Protein AF-A0A6A4B8P1-F1 (afdb_monomer_lite)

Sequence (65 aa):
MPVYQAVLAARYPRAAEEPVAAGRQSDRVARISWARVSKEVSTYLLLVLRGLEFLVEEEIRSKLQ

Secondary structure (DSSP, 8-state):
--HHHHHHHHH-TTTT---TTSHHHHHHHHHHHHHHHHHHHHHHHHHHHHHHHHHHHHHHHHHH-

Organism: NCBI:txid53985

Foldseek 3Di:
DPDVPVVVCVVCVPPPDDPPPPVVVVVVVVVVVVVVVVVVVVVVVVVVVVVVVVVVVVVVVVVVD

Radius of gyration: 27.8 Å; chains: 1; bounding box: 61×33×61 Å

Structure (mmCIF, N/CA/C/O backbone):
data_AF-A0A6A4B8P1-F1
#
_entry.id   AF-A0A6A4B8P1-F1
#
loop_
_atom_site.group_PDB
_atom_site.id
_atom_site.type_symbol
_atom_site.label_atom_id
_atom_site.label_alt_id
_atom_site.label_comp_id
_atom_site.label_asym_id
_atom_site.label_entity_id
_atom_site.label_seq_id
_atom_site.pdbx_PDB_ins_code
_atom_site.Cartn_x
_atom_site.Cartn_y
_atom_site.Cartn_z
_atom_site.occupancy
_atom_site.B_iso_or_equiv
_atom_site.auth_seq_id
_atom_site.auth_comp_id
_atom_site.auth_asym_id
_atom_site.auth_atom_id
_atom_site.pdbx_PDB_model_num
ATOM 1 N N . MET A 1 1 ? 43.759 -27.243 -25.104 1.00 56.94 1 MET A N 1
ATOM 2 C CA . MET A 1 1 ? 42.792 -26.204 -25.528 1.00 56.94 1 MET A CA 1
ATOM 3 C C . MET A 1 1 ? 43.015 -25.933 -27.005 1.00 56.94 1 MET A C 1
ATOM 5 O O . MET A 1 1 ? 44.103 -25.451 -27.288 1.00 56.94 1 MET A O 1
ATOM 9 N N . PRO A 1 2 ? 42.149 -26.379 -27.947 1.00 55.31 2 PRO A N 1
ATOM 10 C CA . PRO A 1 2 ? 41.732 -25.382 -28.958 1.00 55.31 2 PRO A CA 1
ATOM 11 C C . PRO A 1 2 ? 40.432 -25.613 -29.766 1.00 55.31 2 PRO A C 1
ATOM 13 O O . PRO A 1 2 ? 40.066 -24.723 -30.525 1.00 55.31 2 PRO A O 1
ATOM 16 N N . VAL A 1 3 ? 39.727 -26.750 -29.698 1.00 59.03 3 VAL A N 1
ATOM 17 C CA . VAL A 1 3 ? 38.675 -27.013 -30.715 1.00 59.03 3 VAL A CA 1
ATOM 18 C C . VAL A 1 3 ? 37.470 -26.082 -30.540 1.00 59.03 3 VAL A C 1
ATOM 20 O O . VAL A 1 3 ? 36.955 -25.534 -31.511 1.00 59.03 3 VAL A O 1
ATOM 23 N N . TYR A 1 4 ? 37.073 -25.821 -29.294 1.00 59.94 4 TYR A N 1
ATOM 24 C CA . TYR A 1 4 ? 35.933 -24.953 -29.000 1.00 59.94 4 TYR A CA 1
ATOM 25 C C . TYR A 1 4 ? 36.168 -23.494 -29.431 1.00 59.94 4 TYR A C 1
ATOM 27 O O . TYR A 1 4 ? 35.271 -22.853 -29.974 1.00 59.94 4 TYR A O 1
ATOM 35 N N . GLN A 1 5 ? 37.392 -22.982 -29.262 1.00 60.81 5 GLN A N 1
ATOM 36 C CA . GLN A 1 5 ? 37.746 -21.614 -29.658 1.00 60.81 5 GLN A CA 1
ATOM 37 C C . GLN A 1 5 ? 37.773 -21.432 -31.179 1.00 60.81 5 GLN A C 1
ATOM 39 O O . GLN A 1 5 ? 37.278 -20.423 -31.675 1.00 60.81 5 GLN A O 1
ATOM 44 N N . ALA A 1 6 ? 38.281 -22.418 -31.924 1.00 64.62 6 ALA A N 1
ATOM 45 C CA . ALA A 1 6 ? 38.307 -22.357 -33.385 1.00 64.62 6 ALA A CA 1
ATOM 46 C C . ALA A 1 6 ? 36.892 -22.395 -33.990 1.00 64.62 6 ALA A C 1
ATOM 48 O O . ALA A 1 6 ? 36.592 -21.647 -34.921 1.00 64.62 6 ALA A O 1
ATOM 49 N N . VAL A 1 7 ? 35.997 -23.210 -33.419 1.00 65.25 7 VAL A N 1
ATOM 50 C CA . VAL A 1 7 ? 34.593 -23.294 -33.855 1.00 65.25 7 VAL A CA 1
ATOM 51 C C . VAL A 1 7 ? 33.843 -21.990 -33.575 1.00 65.25 7 VAL A C 1
ATOM 53 O O . VAL A 1 7 ? 33.063 -21.538 -34.412 1.00 65.25 7 VAL A O 1
ATOM 56 N N . LEU A 1 8 ? 34.100 -21.348 -32.432 1.00 59.69 8 LEU A N 1
ATOM 57 C CA . LEU A 1 8 ? 33.495 -20.056 -32.105 1.00 59.69 8 LEU A CA 1
ATOM 58 C C . LEU A 1 8 ? 33.981 -18.930 -33.027 1.00 59.69 8 LEU A C 1
ATOM 60 O O . LEU A 1 8 ? 33.160 -18.151 -33.507 1.00 59.69 8 LEU A O 1
ATOM 64 N N . ALA A 1 9 ? 35.281 -18.882 -33.329 1.00 64.50 9 ALA A N 1
ATOM 65 C CA . ALA A 1 9 ? 35.857 -17.876 -34.222 1.00 64.50 9 ALA A CA 1
ATOM 66 C C . ALA A 1 9 ? 35.356 -18.019 -35.671 1.00 64.50 9 ALA A C 1
ATOM 68 O O . ALA A 1 9 ? 35.065 -17.021 -36.325 1.00 64.50 9 ALA A O 1
ATOM 69 N N . ALA A 1 10 ? 35.187 -19.255 -36.156 1.00 65.69 10 ALA A N 1
ATOM 70 C CA . ALA A 1 10 ? 34.659 -19.521 -37.495 1.00 65.69 10 ALA A CA 1
ATOM 71 C C . ALA A 1 10 ? 33.160 -19.195 -37.624 1.00 65.69 10 ALA A C 1
ATOM 73 O O . ALA A 1 10 ? 32.697 -18.810 -38.696 1.00 65.69 10 ALA A O 1
ATOM 74 N N . ARG A 1 11 ? 32.391 -19.346 -36.537 1.00 65.12 11 ARG A N 1
ATOM 75 C CA . ARG A 1 11 ? 30.934 -19.145 -36.542 1.00 65.12 11 ARG A CA 1
ATOM 76 C C . ARG A 1 11 ? 30.514 -17.691 -36.308 1.00 65.12 11 ARG A C 1
ATOM 78 O O . ARG A 1 11 ? 29.417 -17.317 -36.713 1.00 65.12 11 ARG A O 1
ATOM 85 N N . TYR A 1 12 ? 31.376 -16.871 -35.704 1.00 60.47 12 TYR A N 1
ATOM 86 C CA . TYR A 1 12 ? 31.086 -15.471 -35.376 1.00 60.47 12 TYR A CA 1
ATOM 87 C C . TYR A 1 12 ? 32.268 -14.539 -35.708 1.00 60.47 12 TYR A C 1
ATOM 89 O O . TYR A 1 12 ? 32.890 -13.983 -34.802 1.00 60.47 12 TYR A O 1
ATOM 97 N N . PRO A 1 13 ? 32.568 -14.287 -36.998 1.00 54.25 13 PRO A N 1
ATOM 98 C CA . PRO A 1 13 ? 33.715 -13.463 -37.402 1.00 54.25 13 PRO A CA 1
ATOM 99 C C . PRO A 1 13 ? 33.592 -11.975 -37.021 1.00 54.25 13 PRO A C 1
ATOM 101 O O . PRO A 1 13 ? 34.558 -11.231 -37.135 1.00 54.25 13 PRO A O 1
ATOM 104 N N . ARG A 1 14 ? 32.417 -11.525 -36.557 1.00 55.25 14 ARG A N 1
ATOM 105 C CA . ARG A 1 14 ? 32.152 -10.138 -36.130 1.00 55.25 14 ARG A CA 1
ATOM 106 C C . ARG A 1 14 ? 32.140 -9.913 -34.618 1.00 55.25 14 ARG A C 1
ATOM 108 O O . ARG A 1 14 ? 31.830 -8.813 -34.181 1.00 55.25 14 ARG A O 1
ATOM 115 N N . ALA A 1 15 ? 32.501 -10.909 -33.812 1.00 49.62 15 ALA A N 1
ATOM 116 C CA . ALA A 1 15 ? 32.610 -10.720 -32.363 1.00 49.62 15 ALA A CA 1
ATOM 117 C C . ALA A 1 15 ? 33.868 -9.927 -31.933 1.00 49.62 15 ALA A C 1
ATOM 119 O O . ALA A 1 15 ? 34.075 -9.727 -30.743 1.00 49.62 15 ALA A O 1
ATOM 120 N N . ALA A 1 16 ? 34.708 -9.488 -32.880 1.00 51.69 16 ALA A N 1
ATOM 121 C CA . ALA A 1 16 ? 35.916 -8.701 -32.615 1.00 51.69 16 ALA A CA 1
ATOM 122 C C . ALA A 1 16 ? 35.708 -7.174 -32.692 1.00 51.69 16 ALA A C 1
ATOM 124 O O . ALA A 1 16 ? 36.658 -6.425 -32.488 1.00 51.69 16 ALA A O 1
ATOM 125 N N . GLU A 1 17 ? 34.488 -6.701 -32.950 1.00 51.94 17 GLU A N 1
ATOM 126 C CA . GLU A 1 17 ? 34.146 -5.279 -32.853 1.00 51.94 17 GLU A CA 1
ATOM 127 C C . GLU A 1 17 ? 33.013 -5.111 -31.839 1.00 51.94 17 GLU A C 1
ATOM 129 O O . GLU A 1 17 ? 31.828 -5.127 -32.172 1.00 51.94 17 GLU A O 1
ATOM 134 N N . GLU A 1 18 ? 33.377 -4.983 -30.564 1.00 54.62 18 GLU A N 1
ATOM 135 C CA . GLU A 1 18 ? 32.458 -4.473 -29.551 1.00 54.62 18 GLU A CA 1
ATOM 136 C C . GLU A 1 18 ? 32.132 -3.000 -29.846 1.00 54.62 18 GLU A C 1
ATOM 138 O O . GLU A 1 18 ? 33.042 -2.166 -29.879 1.00 54.62 18 GLU A O 1
ATOM 143 N N . PRO A 1 19 ? 30.853 -2.598 -29.945 1.00 49.41 19 PRO A N 1
ATOM 144 C CA . PRO A 1 19 ? 30.504 -1.213 -29.715 1.00 49.4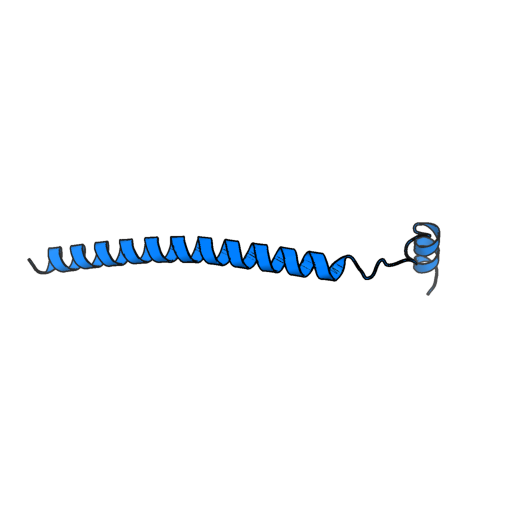1 19 PRO A CA 1
ATOM 145 C C . PRO A 1 19 ? 30.420 -1.000 -28.197 1.00 49.41 19 PRO A C 1
ATOM 147 O O . PRO A 1 19 ? 29.374 -1.203 -27.578 1.00 49.41 19 PRO A O 1
ATOM 150 N N . VAL A 1 20 ? 31.501 -0.505 -27.584 1.00 56.06 20 VAL A N 1
ATOM 151 C CA . VAL A 1 20 ? 31.586 -0.088 -26.158 1.00 56.06 20 VAL A CA 1
ATOM 152 C C . VAL A 1 20 ? 30.708 1.158 -25.850 1.00 56.06 20 VAL A C 1
ATOM 154 O O . VAL A 1 20 ? 30.908 1.897 -24.888 1.00 56.06 20 VAL A O 1
ATOM 157 N N . ALA A 1 21 ? 29.683 1.421 -26.663 1.00 54.16 21 ALA A N 1
ATOM 158 C CA . ALA A 1 21 ? 28.782 2.566 -26.548 1.00 54.16 21 ALA A CA 1
ATOM 159 C C . ALA A 1 21 ? 27.351 2.198 -26.102 1.00 54.16 21 ALA A C 1
ATOM 161 O O . ALA A 1 21 ? 26.627 3.077 -25.638 1.00 54.16 21 ALA A O 1
ATOM 162 N N . ALA A 1 22 ? 26.940 0.925 -26.172 1.00 53.59 22 ALA A N 1
ATOM 163 C CA . ALA A 1 22 ? 25.556 0.516 -25.887 1.00 53.59 22 ALA A CA 1
ATOM 164 C C . ALA A 1 22 ? 25.242 0.288 -24.388 1.00 53.59 22 ALA A C 1
ATOM 166 O O . ALA A 1 22 ? 24.088 0.406 -23.974 1.00 53.59 22 ALA A O 1
ATOM 167 N N . GLY A 1 23 ? 26.251 0.014 -23.550 1.00 54.12 23 GLY A N 1
ATOM 168 C CA . GLY A 1 23 ? 26.047 -0.295 -22.123 1.00 54.12 23 GLY A CA 1
ATOM 169 C C . GLY A 1 23 ? 25.573 0.900 -21.285 1.00 54.12 23 GLY A C 1
ATOM 170 O O . GLY A 1 23 ? 24.621 0.794 -20.517 1.00 54.12 23 GLY A O 1
ATOM 171 N N . ARG A 1 24 ? 26.157 2.089 -21.503 1.00 56.72 24 ARG A N 1
ATOM 172 C CA . ARG A 1 24 ? 25.870 3.287 -20.684 1.00 56.72 24 ARG A CA 1
ATOM 173 C C . ARG A 1 24 ? 24.455 3.843 -20.857 1.00 56.72 24 ARG A C 1
ATOM 175 O O . ARG A 1 24 ? 23.936 4.496 -19.952 1.00 56.72 24 ARG A O 1
ATOM 182 N N . GLN A 1 25 ? 23.832 3.616 -22.011 1.00 56.41 25 GLN A N 1
ATOM 183 C CA . GLN A 1 25 ? 22.472 4.081 -22.284 1.00 56.41 25 GLN A CA 1
ATOM 184 C C . GLN A 1 25 ? 21.425 3.150 -21.658 1.00 56.41 25 GLN A C 1
ATOM 186 O O . GLN A 1 25 ? 20.447 3.637 -21.090 1.00 56.41 25 GLN A O 1
ATOM 191 N N . SER A 1 26 ? 21.673 1.837 -21.682 1.00 57.50 26 SER A N 1
ATOM 192 C CA . SER A 1 26 ? 20.809 0.821 -21.069 1.00 57.50 26 SER A CA 1
ATOM 193 C C . SER A 1 26 ? 20.697 1.006 -19.550 1.00 57.50 26 SER A C 1
ATOM 195 O O . SER A 1 26 ? 19.592 1.065 -19.008 1.00 57.50 26 SER A O 1
ATOM 197 N N . ASP A 1 27 ? 21.825 1.249 -18.873 1.00 60.53 27 ASP A N 1
ATOM 198 C CA . ASP A 1 27 ? 21.859 1.465 -17.419 1.00 60.53 27 ASP A CA 1
ATOM 199 C C . ASP A 1 27 ? 21.070 2.708 -16.985 1.00 60.53 27 ASP A C 1
ATOM 201 O O . ASP A 1 27 ? 20.417 2.728 -15.937 1.00 60.53 27 ASP A O 1
ATOM 205 N N . ARG A 1 28 ? 21.095 3.770 -17.799 1.00 60.38 28 ARG A N 1
ATOM 206 C CA . ARG A 1 28 ? 20.368 5.011 -17.504 1.00 60.38 28 ARG A CA 1
ATOM 207 C C . ARG A 1 28 ? 18.863 4.830 -17.673 1.00 60.38 28 ARG A C 1
ATOM 209 O O . ARG A 1 28 ? 18.101 5.299 -16.829 1.00 60.38 28 ARG A O 1
ATOM 216 N N . VAL A 1 29 ? 18.443 4.142 -18.734 1.00 61.12 29 VAL A N 1
ATOM 217 C CA . VAL A 1 29 ? 17.030 3.844 -19.006 1.00 61.12 29 VAL A CA 1
ATOM 218 C C . VAL A 1 29 ? 16.462 2.925 -17.924 1.00 61.12 29 VAL A C 1
ATOM 220 O O . VAL A 1 29 ? 15.408 3.237 -17.370 1.00 61.12 29 VAL A O 1
ATOM 223 N N . ALA A 1 30 ? 17.199 1.878 -17.538 1.00 63.72 30 ALA A N 1
ATOM 224 C CA . ALA A 1 30 ? 16.817 0.984 -16.447 1.00 63.72 30 ALA A CA 1
ATOM 225 C C . ALA A 1 30 ? 16.676 1.732 -15.108 1.00 63.72 30 ALA A C 1
ATOM 227 O O . ALA A 1 30 ? 15.705 1.549 -14.377 1.00 63.72 30 ALA A O 1
ATOM 228 N N . ARG A 1 31 ? 17.601 2.643 -14.775 1.00 62.03 31 ARG A N 1
ATOM 229 C CA . ARG A 1 31 ? 17.493 3.452 -13.545 1.00 62.03 31 ARG A CA 1
ATOM 230 C C . ARG A 1 31 ? 16.258 4.355 -13.532 1.00 62.03 31 ARG A C 1
ATOM 232 O O . ARG A 1 31 ? 15.621 4.489 -12.489 1.00 62.03 31 ARG A O 1
ATOM 239 N N . ILE A 1 32 ? 15.910 4.964 -14.667 1.00 68.19 32 ILE A N 1
ATOM 240 C CA . ILE A 1 32 ? 14.718 5.819 -14.783 1.00 68.19 32 ILE A CA 1
ATOM 241 C C . ILE A 1 32 ? 13.440 4.981 -14.650 1.00 68.19 32 ILE A C 1
ATOM 243 O O . ILE A 1 32 ? 12.515 5.396 -13.949 1.00 68.19 32 ILE A O 1
ATOM 247 N N . SER A 1 33 ? 13.395 3.790 -15.258 1.00 75.56 33 SER A N 1
ATOM 248 C CA . SER A 1 33 ? 12.235 2.902 -15.137 1.00 75.56 33 SER A CA 1
ATOM 249 C C . SER A 1 33 ? 12.023 2.439 -13.695 1.00 75.56 33 SER A C 1
ATOM 251 O O . SER A 1 33 ? 10.902 2.509 -13.200 1.00 75.56 33 SER A O 1
ATOM 253 N N . TRP A 1 34 ? 13.087 2.064 -12.977 1.00 66.31 34 TRP A N 1
ATOM 254 C CA . TRP A 1 34 ? 12.985 1.655 -11.571 1.00 66.31 34 TRP A CA 1
ATOM 255 C C . TRP A 1 34 ? 12.584 2.799 -10.637 1.00 66.31 34 TRP A C 1
ATOM 257 O O . TRP A 1 34 ? 11.793 2.584 -9.723 1.00 66.31 34 TRP A O 1
ATOM 267 N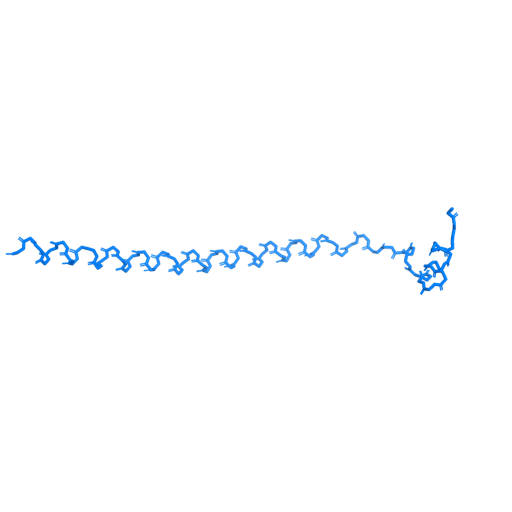 N . ALA A 1 35 ? 13.066 4.022 -10.878 1.00 72.88 35 ALA A N 1
ATOM 268 C CA . ALA A 1 35 ? 12.662 5.190 -10.094 1.00 72.88 35 ALA A CA 1
ATOM 269 C C . ALA A 1 35 ? 11.162 5.492 -10.247 1.00 72.88 35 ALA A C 1
ATOM 271 O O . ALA A 1 35 ? 10.487 5.814 -9.269 1.00 72.88 35 ALA A O 1
ATOM 272 N N . ARG A 1 36 ? 10.623 5.346 -11.464 1.00 77.31 36 ARG A N 1
ATOM 273 C CA . ARG A 1 36 ? 9.193 5.528 -11.733 1.00 77.31 36 ARG A CA 1
ATOM 274 C C . ARG A 1 36 ? 8.345 4.437 -11.078 1.00 77.31 36 ARG A C 1
ATOM 276 O O . ARG A 1 36 ? 7.400 4.769 -10.370 1.00 77.31 36 ARG A O 1
ATOM 283 N N . VAL A 1 37 ? 8.723 3.170 -11.247 1.00 76.62 37 VAL A N 1
ATOM 284 C CA . VAL A 1 37 ? 8.039 2.030 -10.611 1.00 76.62 37 VAL A CA 1
ATOM 285 C C . VAL A 1 37 ? 8.075 2.161 -9.086 1.00 76.62 37 VAL A C 1
ATOM 287 O O . VAL A 1 37 ? 7.048 2.011 -8.436 1.00 76.62 37 VAL A O 1
ATOM 290 N N . SER A 1 38 ? 9.221 2.533 -8.511 1.00 80.06 38 SER A N 1
ATOM 291 C CA . SER A 1 38 ? 9.365 2.771 -7.069 1.00 80.06 38 SER A CA 1
ATOM 292 C C . SER A 1 38 ? 8.437 3.881 -6.570 1.00 80.06 38 SER A C 1
ATOM 294 O O . SER A 1 38 ? 7.785 3.723 -5.539 1.00 80.06 38 SER A O 1
ATOM 296 N N . LYS A 1 39 ? 8.305 4.982 -7.322 1.00 85.81 39 LYS A N 1
ATOM 297 C CA . LYS A 1 39 ? 7.398 6.085 -6.978 1.00 85.81 39 LYS A CA 1
ATOM 298 C C . LYS A 1 39 ? 5.929 5.666 -7.032 1.00 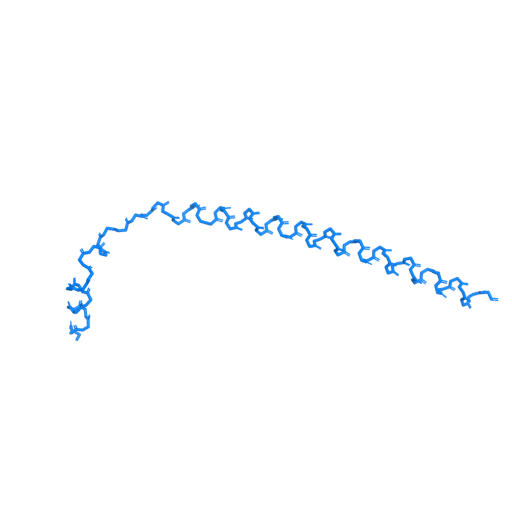85.81 39 LYS A C 1
ATOM 300 O O . LYS A 1 39 ? 5.167 6.011 -6.129 1.00 85.81 39 LYS A O 1
ATOM 305 N N . GLU A 1 40 ? 5.530 4.938 -8.070 1.00 83.62 40 GLU A N 1
ATOM 306 C CA . GLU A 1 40 ? 4.156 4.452 -8.224 1.00 83.62 40 GLU A CA 1
ATOM 307 C C . GLU A 1 40 ? 3.813 3.457 -7.102 1.00 83.62 40 GLU A C 1
ATOM 309 O O . GLU A 1 40 ? 2.846 3.673 -6.374 1.00 83.62 40 GLU A O 1
ATOM 314 N N . VAL A 1 41 ? 4.667 2.455 -6.855 1.00 85.19 41 VAL A N 1
ATOM 315 C CA . VAL A 1 41 ? 4.499 1.475 -5.763 1.00 85.19 41 VAL A CA 1
ATOM 316 C C . VAL A 1 41 ? 4.455 2.155 -4.393 1.00 85.19 41 VAL A C 1
ATOM 318 O O . VAL A 1 41 ? 3.584 1.841 -3.584 1.00 85.19 41 VAL A O 1
ATOM 321 N N . SER A 1 42 ? 5.337 3.128 -4.145 1.00 87.00 42 SER A N 1
ATOM 322 C CA . SER A 1 42 ? 5.352 3.890 -2.888 1.00 87.00 42 SER A CA 1
ATOM 323 C C . SER A 1 42 ? 4.059 4.685 -2.691 1.00 87.00 42 SER A C 1
ATOM 325 O O . SER A 1 42 ? 3.541 4.751 -1.582 1.00 87.00 42 SER A O 1
ATOM 327 N N . THR A 1 43 ? 3.497 5.248 -3.764 1.00 91.12 43 THR A N 1
ATOM 328 C CA . THR A 1 43 ? 2.234 6.000 -3.701 1.00 91.12 43 THR A CA 1
ATOM 329 C C . THR A 1 43 ? 1.061 5.087 -3.350 1.00 91.12 43 THR A C 1
ATOM 331 O O . THR A 1 43 ? 0.272 5.414 -2.465 1.00 91.12 43 THR A O 1
ATOM 334 N N . TYR A 1 44 ? 0.961 3.921 -3.993 1.00 92.06 44 TYR A N 1
ATOM 335 C CA . TYR A 1 44 ? -0.086 2.948 -3.678 1.00 92.06 44 TYR A CA 1
ATOM 336 C C . TYR A 1 44 ? 0.045 2.398 -2.258 1.00 92.06 44 TYR A C 1
ATOM 338 O O . TYR A 1 44 ? -0.956 2.293 -1.553 1.00 92.06 44 TYR A O 1
ATOM 346 N N . LEU A 1 45 ? 1.269 2.105 -1.812 1.00 93.19 45 LEU A N 1
ATOM 347 C CA . LEU A 1 45 ? 1.519 1.643 -0.450 1.00 93.19 45 LEU A CA 1
ATOM 348 C C . LEU A 1 45 ? 1.057 2.674 0.589 1.00 93.19 45 LEU A C 1
ATOM 350 O O . LEU A 1 45 ? 0.372 2.310 1.540 1.00 93.19 45 LEU A O 1
ATOM 354 N N . LEU A 1 46 ? 1.368 3.958 0.383 1.00 94.38 46 LEU A N 1
ATOM 355 C CA . LEU A 1 46 ? 0.925 5.035 1.274 1.00 94.38 46 LEU A CA 1
ATOM 356 C C . LEU A 1 46 ? -0.604 5.149 1.336 1.00 94.38 46 LEU A C 1
ATOM 358 O O . LEU A 1 46 ? -1.156 5.334 2.418 1.00 94.38 46 LEU A O 1
ATOM 362 N N . LEU A 1 47 ? -1.298 5.001 0.204 1.00 95.38 47 LEU A N 1
ATOM 363 C CA . LEU A 1 47 ? -2.765 5.015 0.168 1.00 95.38 47 LEU A CA 1
ATOM 364 C C . LEU A 1 47 ? -3.371 3.843 0.950 1.00 95.38 47 LEU A C 1
ATOM 366 O O . LEU A 1 47 ? -4.315 4.041 1.713 1.00 95.38 47 LEU A O 1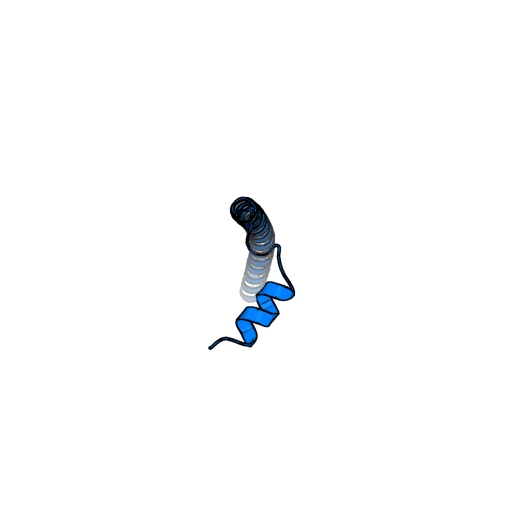
ATOM 370 N N . VAL A 1 48 ? -2.817 2.638 0.789 1.00 96.75 48 VAL A N 1
ATOM 371 C CA . VAL A 1 48 ? -3.271 1.447 1.522 1.00 96.75 48 VAL A CA 1
ATOM 372 C C . VAL A 1 48 ? -3.052 1.620 3.022 1.00 96.75 48 VAL A C 1
ATOM 374 O O . VAL A 1 48 ? -3.982 1.404 3.795 1.00 96.75 48 VAL A O 1
ATOM 377 N N . LEU A 1 49 ? -1.859 2.056 3.435 1.00 96.75 49 LEU A N 1
ATOM 378 C CA . LEU A 1 49 ? -1.552 2.306 4.845 1.00 96.75 49 LEU A CA 1
ATOM 379 C C . LEU A 1 49 ? -2.501 3.343 5.448 1.00 96.75 49 LEU A C 1
ATOM 381 O O . LEU A 1 49 ? -3.044 3.115 6.525 1.00 96.75 49 LEU A O 1
ATOM 385 N N . ARG A 1 50 ? -2.789 4.426 4.717 1.00 95.62 50 ARG A N 1
ATOM 386 C CA . ARG A 1 50 ? -3.730 5.452 5.173 1.00 95.62 50 ARG A CA 1
ATOM 387 C C . ARG A 1 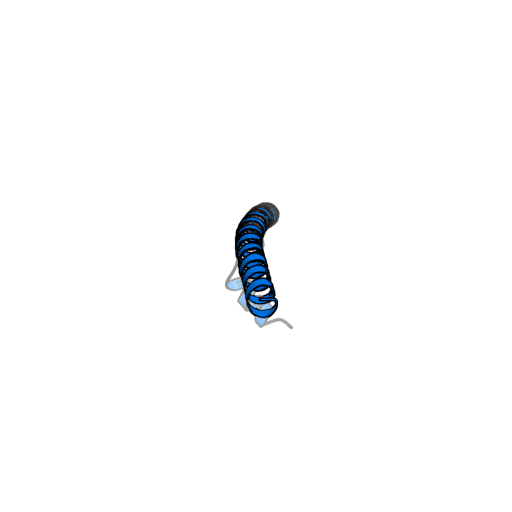50 ? -5.153 4.911 5.353 1.00 95.62 50 ARG A C 1
ATOM 389 O O . ARG A 1 50 ? -5.838 5.296 6.295 1.00 95.62 50 ARG A O 1
ATOM 396 N N . GLY A 1 51 ? -5.601 4.020 4.468 1.00 96.81 51 GLY A N 1
ATOM 397 C CA . GLY A 1 51 ? -6.892 3.342 4.612 1.00 96.81 51 GLY A CA 1
ATOM 398 C C . GLY A 1 51 ? -6.934 2.404 5.822 1.00 96.81 51 GLY A C 1
ATOM 399 O O . GLY A 1 51 ? -7.933 2.368 6.535 1.00 96.81 51 GLY A O 1
ATOM 400 N N . LEU A 1 52 ? -5.842 1.683 6.088 1.00 97.19 52 LEU A N 1
ATOM 401 C CA . LEU A 1 52 ? -5.736 0.798 7.251 1.00 97.19 52 LEU A CA 1
ATOM 402 C C . LEU A 1 52 ? -5.735 1.573 8.572 1.00 97.19 52 LEU A C 1
ATOM 404 O O . LEU A 1 52 ? -6.411 1.152 9.505 1.00 97.19 52 LEU A O 1
ATOM 408 N N . GLU A 1 53 ? -5.040 2.712 8.645 1.00 96.38 53 GLU A N 1
ATOM 409 C CA . GLU A 1 53 ? -5.084 3.606 9.813 1.00 96.38 53 GLU A CA 1
ATOM 410 C C . GLU A 1 53 ? -6.522 4.005 10.156 1.00 96.38 53 GLU A C 1
ATOM 412 O O . GLU A 1 53 ? -6.943 3.882 11.303 1.00 96.38 53 GLU A O 1
ATOM 417 N N . PHE A 1 54 ? -7.298 4.410 9.147 1.00 96.56 54 PHE A N 1
ATOM 418 C CA . PHE A 1 54 ? -8.698 4.784 9.328 1.00 96.56 54 PHE A CA 1
ATOM 419 C C . PHE A 1 54 ? -9.554 3.623 9.859 1.00 96.56 54 PHE A C 1
ATOM 421 O O . PHE A 1 54 ? -10.337 3.806 10.788 1.00 96.56 54 PHE A O 1
ATOM 428 N N . LEU A 1 55 ? -9.394 2.418 9.301 1.00 96.75 55 LEU A N 1
ATOM 429 C CA . LEU A 1 55 ? -10.136 1.237 9.759 1.00 96.75 55 LEU A CA 1
ATOM 430 C C . LEU A 1 55 ? -9.808 0.879 11.214 1.00 96.75 55 LEU A C 1
ATOM 432 O O . LEU A 1 55 ? -10.707 0.541 11.982 1.00 96.75 55 LEU A O 1
ATOM 436 N N . VAL A 1 56 ? -8.535 0.984 11.603 1.00 96.44 56 VAL A N 1
ATOM 437 C CA . VAL A 1 56 ? -8.100 0.745 12.984 1.00 96.44 56 VAL A CA 1
ATOM 438 C C . VAL A 1 56 ? -8.687 1.790 13.935 1.00 96.44 56 VAL A C 1
ATOM 440 O O . VAL A 1 56 ? -9.167 1.426 15.007 1.00 96.44 56 VAL A O 1
ATOM 443 N N . GLU A 1 57 ? -8.694 3.071 13.555 1.00 95.12 57 GLU A N 1
ATOM 444 C CA . GLU A 1 57 ? -9.307 4.141 14.355 1.00 95.12 57 GLU A CA 1
ATOM 445 C C . GLU A 1 57 ? -10.808 3.907 14.585 1.00 95.12 57 GLU A C 1
ATOM 447 O O . GLU A 1 57 ? -11.287 4.047 15.715 1.00 95.12 57 GLU A O 1
ATOM 452 N N . GLU A 1 58 ? -11.548 3.522 13.542 1.00 95.25 58 GLU A N 1
ATOM 453 C CA . GLU A 1 58 ? -12.976 3.206 13.653 1.00 95.25 58 GLU A CA 1
ATOM 454 C C . GLU A 1 58 ? -13.222 1.981 14.542 1.00 95.25 58 GLU A C 1
ATOM 456 O O . GLU A 1 58 ? -14.113 2.010 15.394 1.00 95.25 58 GLU A O 1
ATOM 461 N N . GLU A 1 59 ? -12.409 0.927 14.425 1.00 94.88 59 GLU A N 1
ATOM 462 C CA . GLU A 1 59 ? -12.566 -0.258 15.271 1.00 94.88 59 GLU A CA 1
ATOM 463 C C . GLU A 1 59 ? -12.248 0.028 16.749 1.00 94.88 59 GLU A C 1
ATOM 465 O O . GLU A 1 59 ? -12.959 -0.449 17.637 1.00 94.88 59 GLU A O 1
ATOM 470 N N . ILE A 1 60 ? -11.237 0.854 17.040 1.00 95.19 60 ILE A N 1
ATOM 471 C CA . ILE A 1 60 ? -10.953 1.308 18.410 1.00 95.19 60 ILE A CA 1
ATOM 472 C C . ILE A 1 60 ? -12.136 2.110 18.960 1.00 95.19 60 ILE A C 1
ATOM 474 O O . ILE A 1 60 ? -12.580 1.855 20.080 1.00 95.19 60 ILE A O 1
ATOM 478 N N . ARG A 1 61 ? -12.683 3.050 18.175 1.00 93.19 61 ARG A N 1
ATOM 479 C CA . ARG A 1 61 ? -13.841 3.85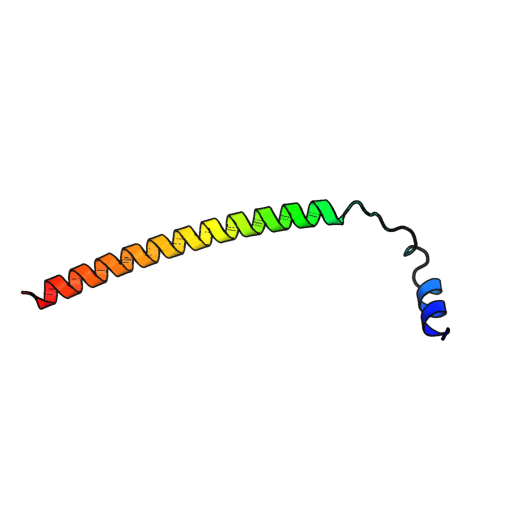5 18.589 1.00 93.19 61 ARG A CA 1
ATOM 480 C C . ARG A 1 61 ? -15.062 2.981 18.866 1.00 93.19 61 ARG A C 1
ATOM 482 O O . ARG A 1 61 ? -15.723 3.185 19.878 1.00 93.19 61 ARG A O 1
ATOM 489 N N . SER A 1 62 ? -15.325 1.995 18.009 1.00 93.81 62 SER A N 1
ATOM 490 C CA . SER A 1 62 ? -16.443 1.062 18.170 1.00 93.81 62 SER A CA 1
ATOM 491 C C . SER A 1 62 ? -16.333 0.194 19.425 1.00 93.81 62 SER A C 1
ATOM 493 O O . SER A 1 62 ? -17.364 -0.251 19.916 1.00 93.81 62 SER A O 1
ATOM 495 N N . LYS A 1 63 ? -15.122 -0.090 19.922 1.00 91.56 63 LYS A N 1
ATOM 496 C CA . LYS A 1 63 ? -14.904 -0.913 21.129 1.00 91.56 63 LYS A CA 1
ATOM 497 C C . LYS A 1 63 ? -14.873 -0.117 22.433 1.00 91.56 63 LYS A C 1
ATOM 499 O O . LYS A 1 63 ? -14.904 -0.722 23.500 1.00 91.56 63 LYS A O 1
ATOM 504 N N . LEU A 1 64 ? -14.746 1.207 22.353 1.00 86.31 64 LEU A N 1
ATOM 505 C CA . LEU A 1 64 ? -14.716 2.108 23.511 1.00 86.31 64 LEU A CA 1
ATOM 506 C C . LEU A 1 64 ? -16.094 2.704 23.856 1.00 86.31 64 LEU A C 1
ATOM 508 O O . LEU A 1 64 ? -16.206 3.368 24.887 1.00 86.31 64 LEU A O 1
ATOM 512 N N . GLN A 1 65 ? -17.104 2.497 23.005 1.00 59.75 65 GLN A N 1
ATOM 513 C CA . GLN A 1 65 ? -18.519 2.772 23.293 1.00 59.75 65 GLN A CA 1
ATOM 514 C C . GLN A 1 65 ? -19.168 1.585 24.006 1.00 59.75 65 GLN A C 1
ATOM 516 O O . GLN A 1 65 ? -20.032 1.848 24.872 1.00 59.75 65 GLN A O 1
#

pLDDT: mean 73.84, std 17.03, range [49.41, 97.19]